Protein AF-A0A1W7M9C8-F1 (afdb_monomer_lite)

pLDDT: mean 82.92, std 14.16, range [45.78, 98.31]

Secondary structure (DSSP, 8-state):
----EEPTTSPEE--HHHHHHHHHHHIIIIIS---HHHHHHHHTT---S-----------PPPPPHHHHHHHHHHHHHHHHHHHHHHHHHHHHHHHHHHHHT-

Structure (mmCIF, N/CA/C/O backbone):
data_AF-A0A1W7M9C8-F1
#
_entry.id   AF-A0A1W7M9C8-F1
#
loop_
_atom_site.group_PDB
_atom_site.id
_atom_site.type_symbol
_atom_site.label_atom_id
_atom_site.label_alt_id
_atom_site.label_comp_id
_atom_site.label_asym_id
_atom_site.label_entity_id
_atom_site.label_seq_id
_atom_site.pdbx_PDB_ins_code
_atom_site.Cartn_x
_atom_site.Cartn_y
_atom_site.Cartn_z
_atom_site.occupancy
_atom_site.B_iso_or_equiv
_atom_site.auth_seq_id
_atom_site.auth_comp_id
_atom_site.auth_asym_id
_atom_site.auth_atom_id
_atom_site.pdbx_PDB_model_num
ATOM 1 N N . MET A 1 1 ? 14.790 -15.761 -14.040 1.00 63.69 1 MET A N 1
ATOM 2 C CA . MET A 1 1 ? 15.811 -14.917 -13.374 1.00 63.69 1 MET A CA 1
ATOM 3 C C . MET A 1 1 ? 16.671 -14.337 -14.482 1.00 63.69 1 MET A C 1
ATOM 5 O O . MET A 1 1 ? 17.082 -15.131 -15.322 1.00 63.69 1 MET A O 1
ATOM 9 N N . LEU A 1 2 ? 16.872 -13.015 -14.532 1.00 71.12 2 LEU A N 1
ATOM 10 C CA . LEU A 1 2 ? 17.649 -12.391 -15.610 1.00 71.12 2 LEU A CA 1
ATOM 11 C C . LEU A 1 2 ? 19.080 -12.935 -15.627 1.00 71.12 2 LEU A C 1
ATOM 13 O O . LEU A 1 2 ? 19.734 -12.997 -14.583 1.00 71.12 2 LEU A O 1
ATOM 17 N N . ARG A 1 3 ? 19.559 -13.320 -16.811 1.00 73.44 3 ARG A N 1
ATOM 18 C CA . ARG A 1 3 ? 20.936 -13.776 -17.035 1.00 73.44 3 ARG A CA 1
ATOM 19 C C . ARG A 1 3 ? 21.569 -12.890 -18.109 1.00 73.44 3 ARG A C 1
ATOM 21 O O . ARG A 1 3 ? 21.563 -13.266 -19.278 1.00 73.44 3 ARG A O 1
ATOM 28 N N . PRO A 1 4 ? 22.089 -11.709 -17.732 1.00 75.44 4 PRO A N 1
ATOM 29 C CA . PRO A 1 4 ? 22.671 -10.787 -18.696 1.00 75.44 4 PRO A CA 1
ATOM 30 C C . PRO A 1 4 ? 23.889 -11.409 -19.386 1.00 75.44 4 PRO A C 1
ATOM 32 O O . PRO A 1 4 ? 24.719 -12.061 -18.748 1.00 75.44 4 PRO A O 1
ATOM 35 N N . LEU A 1 5 ? 24.019 -11.162 -20.688 1.00 77.50 5 LEU A N 1
ATOM 36 C CA . LEU A 1 5 ? 25.217 -11.501 -21.452 1.00 77.50 5 LEU A CA 1
ATOM 37 C C . LEU A 1 5 ? 26.274 -10.422 -21.212 1.00 77.50 5 LEU A C 1
ATOM 39 O O . LEU A 1 5 ? 26.100 -9.262 -21.597 1.00 77.50 5 LEU A O 1
ATOM 43 N N . THR A 1 6 ? 27.374 -10.804 -20.567 1.00 74.62 6 THR A N 1
ATOM 44 C CA . THR A 1 6 ? 28.505 -9.908 -20.307 1.00 74.62 6 THR A CA 1
ATOM 45 C C . THR A 1 6 ? 29.507 -10.001 -21.457 1.00 74.62 6 THR A C 1
ATOM 47 O O . THR A 1 6 ? 30.060 -11.070 -21.712 1.00 74.62 6 THR A O 1
ATOM 50 N N . ARG A 1 7 ? 29.758 -8.885 -22.155 1.00 73.75 7 ARG A N 1
ATOM 51 C CA . ARG A 1 7 ? 30.826 -8.761 -23.168 1.00 73.75 7 ARG A CA 1
ATOM 52 C C . ARG A 1 7 ? 32.038 -8.034 -22.570 1.00 73.75 7 ARG A C 1
ATOM 54 O O . ARG A 1 7 ? 31.899 -7.316 -21.579 1.00 73.75 7 ARG A O 1
ATOM 61 N N . ALA A 1 8 ? 33.214 -8.185 -23.187 1.00 64.75 8 ALA A N 1
ATOM 62 C CA . ALA A 1 8 ? 34.401 -7.400 -22.846 1.00 64.75 8 ALA A CA 1
ATOM 63 C C . ALA A 1 8 ? 34.060 -5.894 -22.839 1.00 64.75 8 ALA A C 1
ATOM 65 O O . ALA A 1 8 ? 33.492 -5.383 -23.805 1.00 64.75 8 ALA A O 1
ATOM 66 N N . GLY A 1 9 ? 34.338 -5.211 -21.722 1.00 75.12 9 GLY A N 1
ATOM 67 C CA . GLY A 1 9 ? 34.013 -3.791 -21.518 1.00 75.12 9 GLY A CA 1
ATOM 68 C C . GLY A 1 9 ? 32.864 -3.487 -20.544 1.00 75.12 9 GLY A C 1
ATOM 69 O O . GLY A 1 9 ? 32.407 -2.350 -20.497 1.00 75.12 9 GLY A O 1
ATOM 70 N N . GLY A 1 10 ? 32.368 -4.464 -19.775 1.00 79.75 10 GLY A N 1
ATOM 71 C CA . GLY A 1 10 ? 31.476 -4.212 -18.627 1.00 79.75 10 GLY A CA 1
ATOM 72 C C . GLY A 1 10 ? 30.025 -3.847 -18.970 1.00 79.75 10 GLY A C 1
ATOM 73 O O . GLY A 1 10 ? 29.237 -3.528 -18.081 1.00 79.75 10 GLY A O 1
ATOM 74 N N . ARG A 1 11 ? 29.640 -3.917 -20.248 1.00 86.44 11 ARG A N 1
ATOM 75 C CA . ARG A 1 11 ? 28.268 -3.652 -20.702 1.00 86.44 11 ARG A CA 1
ATOM 76 C C . ARG A 1 11 ? 27.413 -4.915 -20.588 1.00 86.44 11 ARG A C 1
ATOM 78 O O . ARG A 1 11 ? 27.804 -5.974 -21.081 1.00 86.44 11 ARG A O 1
ATOM 85 N N . ARG A 1 12 ? 26.241 -4.787 -19.959 1.00 88.31 12 ARG A N 1
ATOM 86 C CA . ARG A 1 12 ? 25.237 -5.854 -19.836 1.00 88.31 12 ARG A CA 1
ATOM 87 C C . ARG A 1 12 ? 24.272 -5.762 -21.011 1.00 88.31 12 ARG A C 1
ATOM 89 O O . ARG A 1 12 ? 23.593 -4.750 -21.154 1.00 88.31 12 ARG A O 1
ATOM 96 N N . TYR A 1 13 ? 24.221 -6.801 -21.836 1.00 87.69 13 TYR A N 1
ATOM 97 C CA . TYR A 1 13 ? 23.226 -6.913 -22.899 1.00 87.69 13 TYR A CA 1
ATOM 98 C C . TYR A 1 13 ? 22.091 -7.820 -22.437 1.00 87.69 13 TYR A C 1
ATOM 100 O O . TYR A 1 13 ? 22.331 -8.896 -21.881 1.00 87.69 13 TYR A O 1
ATOM 108 N N . TYR A 1 14 ? 20.867 -7.366 -22.682 1.00 87.69 14 TYR A N 1
ATOM 109 C CA . TYR A 1 14 ? 19.637 -8.093 -22.399 1.00 87.69 14 TYR A CA 1
ATOM 110 C C . TYR A 1 14 ? 19.030 -8.583 -23.706 1.00 87.69 14 TYR A C 1
ATOM 112 O O . TYR A 1 14 ? 19.075 -7.888 -24.723 1.00 87.69 14 TYR A O 1
ATOM 120 N N . ARG A 1 15 ? 18.482 -9.793 -23.683 1.00 89.00 15 ARG A N 1
ATOM 121 C CA . ARG A 1 15 ? 17.729 -10.358 -24.803 1.00 89.00 15 ARG A CA 1
ATOM 122 C C . ARG A 1 15 ? 16.282 -9.872 -24.771 1.00 89.00 15 ARG A C 1
ATOM 124 O O . ARG A 1 15 ? 15.818 -9.352 -23.759 1.00 89.00 15 ARG A O 1
ATOM 131 N N . ALA A 1 16 ? 15.542 -10.096 -25.854 1.00 89.75 16 ALA A N 1
ATOM 132 C CA . ALA A 1 16 ? 14.106 -9.807 -25.883 1.00 89.75 16 ALA A CA 1
ATOM 133 C C . ALA A 1 16 ? 13.353 -10.522 -24.740 1.00 89.75 16 ALA A C 1
ATOM 135 O O . ALA A 1 16 ? 12.480 -9.929 -24.113 1.00 89.75 16 ALA A O 1
ATOM 136 N N . GLU A 1 17 ? 13.754 -11.756 -24.409 1.00 86.94 17 GLU A N 1
ATOM 137 C CA . GLU A 1 17 ? 13.210 -12.523 -23.278 1.00 86.94 17 GLU A CA 1
ATOM 138 C C . GLU A 1 17 ? 13.472 -11.867 -21.909 1.00 86.94 17 GLU A C 1
ATOM 140 O O . GLU A 1 17 ? 12.603 -11.881 -21.039 1.00 86.94 17 GLU A O 1
ATOM 145 N N . ASP A 1 18 ? 14.635 -11.235 -21.722 1.00 88.56 18 ASP A N 1
ATOM 146 C CA . ASP A 1 18 ? 14.965 -10.510 -20.494 1.00 88.56 18 ASP A CA 1
ATOM 147 C C . ASP A 1 18 ? 14.131 -9.231 -20.370 1.00 88.56 18 ASP A C 1
ATOM 149 O O . ASP A 1 18 ? 13.646 -8.915 -19.286 1.00 88.56 18 ASP A O 1
ATOM 153 N N . VAL A 1 19 ? 13.938 -8.507 -21.478 1.00 89.94 19 VAL A N 1
ATOM 154 C CA . VAL A 1 19 ? 13.100 -7.299 -21.509 1.00 89.94 19 VAL A CA 1
ATOM 155 C C . VAL A 1 19 ? 11.649 -7.653 -21.189 1.00 89.94 19 VAL A C 1
ATOM 157 O O . VAL A 1 19 ? 11.047 -7.009 -20.334 1.00 89.94 19 VAL A O 1
ATOM 160 N N . ALA A 1 20 ? 11.117 -8.723 -21.788 1.00 90.19 20 ALA A N 1
ATOM 161 C CA . ALA A 1 20 ? 9.777 -9.219 -21.484 1.00 90.19 20 ALA A CA 1
ATOM 162 C C . ALA A 1 20 ? 9.628 -9.606 -20.002 1.00 90.19 20 ALA A C 1
ATOM 164 O O . ALA A 1 20 ? 8.630 -9.266 -19.367 1.00 90.19 20 ALA A O 1
ATOM 165 N N . LEU A 1 21 ? 10.645 -10.254 -19.420 1.00 90.19 21 LEU A N 1
ATOM 166 C CA . LEU A 1 21 ? 10.661 -10.592 -17.996 1.00 90.19 21 LEU A CA 1
ATOM 167 C C . LEU A 1 21 ? 10.656 -9.341 -17.103 1.00 90.19 21 LEU A C 1
ATOM 169 O O . LEU A 1 21 ? 9.960 -9.323 -16.091 1.00 90.19 21 LEU A O 1
ATOM 173 N N . VAL A 1 22 ? 11.414 -8.299 -17.457 1.00 90.25 22 VAL A N 1
ATOM 174 C CA . VAL A 1 22 ? 11.424 -7.027 -16.713 1.00 90.25 22 VAL A CA 1
ATOM 175 C C . VAL A 1 22 ? 10.072 -6.327 -16.806 1.00 90.25 22 VAL A C 1
ATOM 177 O O . VAL A 1 22 ? 9.572 -5.865 -15.784 1.00 90.25 22 VAL A O 1
ATOM 180 N N . SER A 1 23 ? 9.454 -6.289 -17.989 1.00 91.94 23 SER A N 1
ATOM 181 C CA . SER A 1 23 ? 8.114 -5.716 -18.166 1.00 91.94 23 SER A CA 1
ATOM 182 C C . SER A 1 23 ? 7.059 -6.430 -17.321 1.00 91.94 23 SER A C 1
ATOM 184 O O . SER A 1 23 ? 6.173 -5.781 -16.768 1.00 91.94 23 SER A O 1
ATOM 186 N N . GLU A 1 24 ? 7.167 -7.751 -17.177 1.00 90.50 24 GLU A N 1
ATOM 187 C CA . GLU A 1 24 ? 6.257 -8.524 -16.333 1.00 90.50 24 GLU A CA 1
ATOM 188 C C . GLU A 1 24 ? 6.511 -8.291 -14.834 1.00 90.50 24 GLU A C 1
ATOM 190 O O . GLU A 1 24 ? 5.565 -8.163 -14.058 1.00 90.50 24 GLU A O 1
ATOM 195 N N . ILE A 1 25 ? 7.776 -8.163 -14.416 1.00 90.62 25 ILE A N 1
ATOM 196 C CA . ILE A 1 25 ? 8.124 -7.770 -13.040 1.00 90.6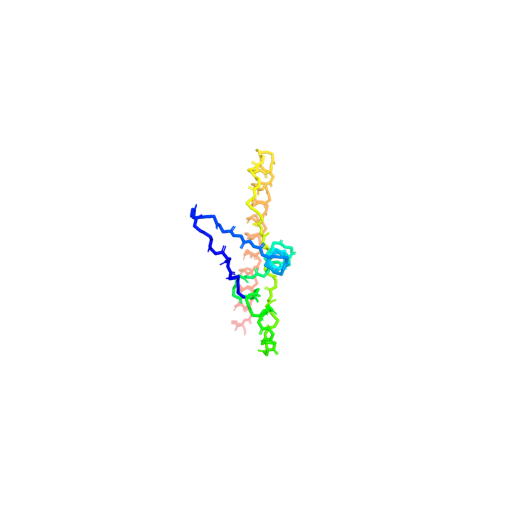2 25 ILE A CA 1
ATOM 197 C C . ILE A 1 25 ? 7.554 -6.381 -12.718 1.00 90.62 25 ILE A C 1
ATOM 199 O O . ILE A 1 25 ? 6.953 -6.209 -11.661 1.00 90.62 25 ILE A O 1
ATOM 203 N N . ASP A 1 26 ? 7.708 -5.410 -13.620 1.00 91.00 26 ASP A N 1
ATOM 204 C CA . ASP A 1 26 ? 7.166 -4.055 -13.461 1.00 91.00 26 ASP A CA 1
ATOM 205 C C . ASP A 1 26 ? 5.640 -4.063 -13.303 1.00 91.00 26 ASP A C 1
ATOM 207 O O . ASP A 1 26 ? 5.099 -3.447 -12.382 1.00 91.00 26 ASP A O 1
ATOM 211 N N . ARG A 1 27 ? 4.944 -4.825 -14.155 1.00 91.94 27 ARG A N 1
ATOM 212 C CA . ARG A 1 27 ? 3.490 -5.003 -14.077 1.00 91.94 27 ARG A CA 1
ATOM 213 C C . ARG A 1 27 ? 3.070 -5.540 -12.707 1.00 91.94 27 ARG A C 1
ATOM 215 O O . ARG A 1 27 ? 2.199 -4.954 -12.066 1.00 91.94 27 ARG A O 1
ATOM 222 N N . LEU A 1 28 ? 3.726 -6.598 -12.234 1.00 89.44 28 LEU A N 1
ATOM 223 C CA . LEU A 1 28 ? 3.405 -7.218 -10.950 1.00 89.44 28 LEU A CA 1
ATOM 224 C C . LEU A 1 28 ? 3.650 -6.266 -9.773 1.00 89.44 28 LEU A C 1
ATOM 226 O O . LEU A 1 28 ? 2.806 -6.161 -8.887 1.00 89.44 28 LEU A O 1
ATOM 230 N N . LEU A 1 29 ? 4.785 -5.568 -9.752 1.00 87.94 29 LEU A N 1
ATOM 231 C CA . LE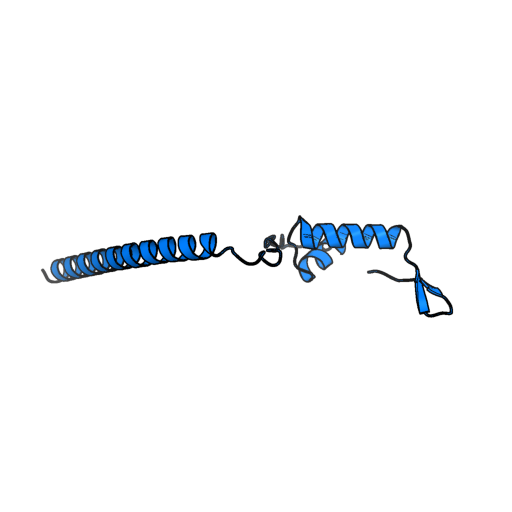U A 1 29 ? 5.160 -4.724 -8.617 1.00 87.94 29 LEU A CA 1
ATOM 232 C C . LEU A 1 29 ? 4.378 -3.408 -8.581 1.00 87.94 29 LEU A C 1
ATOM 234 O O . LEU A 1 29 ? 3.819 -3.061 -7.544 1.00 87.94 29 LEU A O 1
ATOM 238 N N . HIS A 1 30 ? 4.323 -2.684 -9.698 1.00 85.25 30 HIS A N 1
ATOM 239 C CA . HIS A 1 30 ? 3.820 -1.309 -9.710 1.00 85.25 30 HIS A CA 1
ATOM 240 C C . HIS A 1 30 ? 2.352 -1.200 -10.108 1.00 85.25 30 HIS A C 1
ATOM 242 O O . HIS A 1 30 ? 1.654 -0.321 -9.614 1.00 85.25 30 HIS A O 1
ATOM 248 N N . ARG A 1 31 ? 1.862 -2.079 -10.992 1.00 86.31 31 ARG A N 1
ATOM 249 C CA . ARG A 1 31 ? 0.463 -2.027 -11.449 1.00 86.31 31 ARG A CA 1
ATOM 250 C C . ARG A 1 31 ? -0.451 -2.915 -10.621 1.00 86.31 31 ARG A C 1
ATOM 252 O O . ARG A 1 31 ? -1.581 -2.533 -10.346 1.00 86.31 31 ARG A O 1
ATOM 259 N N . GLU A 1 32 ? 0.032 -4.084 -10.214 1.00 83.94 32 GLU A N 1
ATOM 260 C CA . GLU A 1 32 ? -0.767 -5.040 -9.443 1.00 83.94 32 GLU A CA 1
ATOM 261 C C . GLU A 1 32 ? -0.485 -5.038 -7.936 1.00 83.94 32 GLU A C 1
ATOM 263 O O . GLU A 1 32 ? -1.193 -5.715 -7.194 1.00 83.94 32 GLU A O 1
ATOM 268 N N . GLY A 1 33 ? 0.526 -4.307 -7.459 1.00 83.44 33 GLY A N 1
ATOM 269 C CA . GLY A 1 33 ? 0.812 -4.197 -6.023 1.00 83.44 33 GLY A CA 1
ATOM 270 C C . GLY A 1 33 ? 1.329 -5.492 -5.384 1.00 83.44 33 GLY A C 1
ATOM 271 O O . GLY A 1 33 ? 1.090 -5.761 -4.203 1.00 83.44 33 GLY A O 1
ATOM 272 N N . TYR A 1 34 ? 2.020 -6.341 -6.147 1.00 86.44 34 TYR A N 1
ATOM 273 C CA . TYR A 1 34 ? 2.697 -7.502 -5.578 1.00 86.44 34 TYR A CA 1
ATOM 274 C C . TYR A 1 34 ? 3.940 -7.062 -4.805 1.00 86.44 34 TYR A C 1
ATOM 276 O O . TYR A 1 34 ? 4.707 -6.201 -5.227 1.00 86.44 34 TYR A O 1
ATOM 284 N N . THR A 1 35 ? 4.221 -7.750 -3.700 1.00 90.69 35 THR A N 1
ATOM 285 C CA . THR A 1 35 ? 5.538 -7.661 -3.055 1.00 90.69 35 THR A CA 1
ATOM 286 C C . THR A 1 35 ? 6.595 -8.373 -3.902 1.00 90.69 35 THR A C 1
ATOM 288 O O . THR A 1 35 ? 6.279 -9.300 -4.649 1.00 90.69 35 THR A O 1
ATOM 291 N N . ILE A 1 36 ? 7.878 -8.042 -3.722 1.00 87.38 36 ILE A N 1
ATOM 292 C CA . ILE A 1 36 ? 8.998 -8.711 -4.422 1.00 87.38 36 ILE A CA 1
ATOM 293 C C . ILE A 1 36 ? 8.931 -10.241 -4.261 1.00 87.38 36 ILE A C 1
ATOM 295 O O . ILE A 1 36 ? 9.159 -10.998 -5.209 1.00 87.38 36 ILE A O 1
ATOM 299 N N . ARG A 1 37 ? 8.572 -10.719 -3.061 1.00 85.75 37 ARG A N 1
ATOM 300 C CA . ARG A 1 37 ? 8.400 -12.152 -2.785 1.00 85.75 37 ARG A CA 1
ATOM 301 C C . ARG A 1 37 ? 7.199 -12.737 -3.533 1.00 85.75 37 ARG A C 1
ATOM 303 O O . ARG A 1 37 ? 7.324 -13.841 -4.063 1.00 85.75 37 ARG A O 1
ATOM 310 N N . GLY A 1 38 ? 6.083 -12.007 -3.588 1.00 86.00 38 GLY A N 1
ATOM 311 C CA . GLY A 1 38 ? 4.878 -12.387 -4.327 1.00 86.00 38 GLY A CA 1
ATOM 312 C C . GLY A 1 38 ? 5.114 -12.447 -5.836 1.00 86.00 38 GLY A C 1
ATOM 313 O O . GLY A 1 38 ? 4.827 -13.469 -6.453 1.00 86.00 38 GLY A O 1
ATOM 314 N N . ALA A 1 39 ? 5.724 -11.413 -6.418 1.00 88.25 39 ALA A N 1
ATOM 315 C CA . ALA A 1 39 ? 6.049 -11.363 -7.843 1.00 88.25 39 ALA A CA 1
ATOM 316 C C . ALA A 1 39 ? 6.987 -12.513 -8.247 1.00 88.25 39 ALA A C 1
ATOM 318 O O . ALA A 1 39 ? 6.766 -13.191 -9.248 1.00 88.25 39 ALA A O 1
ATOM 319 N N . ARG A 1 40 ? 7.995 -12.823 -7.417 1.00 87.69 40 ARG A N 1
ATOM 320 C CA . ARG A 1 40 ? 8.898 -13.962 -7.652 1.00 87.69 40 ARG A CA 1
ATOM 321 C C . ARG A 1 40 ? 8.177 -15.316 -7.621 1.00 87.69 40 ARG A C 1
ATOM 323 O O . ARG A 1 40 ? 8.570 -16.215 -8.360 1.00 87.69 40 ARG A O 1
ATOM 330 N N . GLN A 1 41 ? 7.161 -15.482 -6.771 1.00 85.69 41 GLN A N 1
ATOM 331 C CA . GLN A 1 41 ? 6.334 -16.696 -6.755 1.00 85.69 41 GLN A CA 1
ATOM 332 C C . GLN A 1 41 ? 5.420 -16.783 -7.982 1.00 85.69 41 GLN A C 1
ATOM 334 O O . GLN A 1 41 ? 5.347 -17.855 -8.581 1.00 85.69 41 GLN A O 1
ATOM 339 N N . ALA A 1 42 ? 4.798 -15.669 -8.381 1.00 84.44 42 ALA A N 1
ATOM 340 C CA . ALA A 1 42 ? 3.946 -15.587 -9.567 1.00 84.44 42 ALA A CA 1
ATOM 341 C C . ALA A 1 42 ? 4.717 -15.945 -10.851 1.00 84.44 42 ALA A C 1
ATOM 343 O O . ALA A 1 42 ? 4.281 -16.794 -11.622 1.00 84.44 42 ALA A O 1
ATOM 344 N N . LEU A 1 43 ? 5.926 -15.399 -11.018 1.00 84.25 43 LEU A N 1
ATOM 345 C CA . LEU A 1 43 ? 6.817 -15.705 -12.145 1.00 84.25 43 LEU A CA 1
ATOM 346 C C . LEU A 1 43 ? 7.379 -17.136 -12.114 1.00 84.25 43 LEU A C 1
ATOM 348 O O . LEU A 1 43 ? 7.783 -17.673 -13.141 1.00 84.25 43 LEU A O 1
ATOM 352 N N . GLY A 1 44 ? 7.465 -17.746 -10.929 1.00 79.44 44 GLY A N 1
ATOM 353 C CA . GLY A 1 44 ? 8.069 -19.063 -10.717 1.00 79.44 44 GLY A CA 1
ATOM 354 C C . GLY A 1 44 ? 7.122 -20.251 -10.911 1.00 79.44 44 GLY A C 1
ATOM 355 O O . GLY A 1 44 ? 7.547 -21.380 -10.668 1.00 79.44 44 GLY A O 1
ATOM 356 N N . GLY A 1 45 ? 5.851 -20.027 -11.271 1.00 62.59 45 GLY A N 1
ATOM 357 C CA . GLY A 1 45 ? 4.871 -21.083 -11.571 1.00 62.59 45 GLY A CA 1
ATOM 358 C C . GLY A 1 45 ? 4.472 -21.984 -10.391 1.00 62.59 45 GLY A C 1
ATOM 359 O O . GLY A 1 45 ? 3.675 -22.903 -10.556 1.00 62.59 45 GLY A O 1
ATOM 360 N N . LYS A 1 46 ? 4.978 -21.735 -9.176 1.00 53.94 46 LYS A N 1
ATOM 361 C CA . LYS A 1 46 ? 4.600 -22.471 -7.958 1.00 53.94 46 LYS A CA 1
ATOM 362 C C . LYS A 1 46 ? 3.336 -21.864 -7.355 1.00 53.94 46 LYS A C 1
ATOM 364 O O . LYS A 1 46 ? 3.341 -21.367 -6.232 1.00 53.94 46 LYS A O 1
ATOM 369 N N . ALA A 1 47 ? 2.247 -21.910 -8.115 1.00 51.56 47 ALA A N 1
ATOM 370 C CA . ALA A 1 47 ? 0.911 -21.622 -7.616 1.00 51.56 47 ALA A CA 1
ATOM 371 C C . ALA A 1 47 ? 0.456 -22.775 -6.705 1.00 51.56 47 ALA A C 1
ATOM 373 O O . ALA A 1 47 ? -0.266 -23.679 -7.114 1.00 51.56 47 ALA A O 1
ATOM 374 N N . ARG A 1 48 ? 0.908 -22.774 -5.449 1.00 45.78 48 ARG A N 1
ATOM 375 C CA . ARG A 1 48 ? 0.276 -23.563 -4.388 1.00 45.78 48 ARG A CA 1
ATOM 376 C C . ARG A 1 48 ? 0.007 -22.652 -3.194 1.00 45.78 48 ARG A C 1
ATOM 378 O O . ARG A 1 48 ? 0.872 -22.430 -2.358 1.00 45.78 48 ARG A O 1
ATOM 385 N N . GLY A 1 49 ? -1.219 -22.133 -3.148 1.00 47.16 49 GLY A N 1
ATOM 386 C CA . GLY A 1 49 ? -1.950 -21.985 -1.888 1.00 47.16 49 GLY A CA 1
ATOM 387 C C . GLY A 1 49 ? -2.157 -20.590 -1.305 1.00 47.16 49 GLY A C 1
ATOM 388 O O . GLY A 1 49 ? -2.993 -20.468 -0.422 1.00 47.16 49 GLY A O 1
ATOM 389 N N . ALA A 1 50 ? -1.490 -19.538 -1.773 1.00 51.56 50 ALA A N 1
ATOM 390 C CA . ALA A 1 50 ? -1.755 -18.195 -1.258 1.00 51.56 50 ALA A CA 1
ATOM 391 C C . ALA A 1 50 ? -1.821 -17.206 -2.413 1.00 51.56 50 ALA A C 1
ATOM 393 O O . ALA A 1 50 ? -0.800 -16.900 -3.022 1.00 51.56 50 ALA A O 1
ATOM 394 N N . ARG A 1 51 ? -3.027 -16.719 -2.724 1.00 55.22 51 ARG A N 1
ATOM 395 C CA . ARG A 1 51 ? -3.203 -15.513 -3.536 1.00 55.22 51 ARG A CA 1
ATOM 396 C C . ARG A 1 51 ? -2.565 -14.379 -2.727 1.00 55.22 51 ARG A C 1
ATOM 398 O O . ARG A 1 51 ? -3.099 -14.069 -1.661 1.00 55.22 51 ARG A O 1
ATOM 405 N N . PRO A 1 52 ? -1.411 -13.823 -3.132 1.00 55.94 52 PRO A N 1
ATOM 406 C CA . PRO A 1 52 ? -0.854 -12.694 -2.410 1.00 55.94 52 PRO A CA 1
ATOM 407 C C . PRO A 1 52 ? -1.880 -11.565 -2.493 1.00 55.94 52 PRO A C 1
ATOM 409 O O . PRO A 1 52 ? -2.367 -11.230 -3.573 1.00 55.94 52 PRO A O 1
ATOM 412 N N . VAL A 1 53 ? -2.276 -11.051 -1.332 1.00 60.09 53 VAL A N 1
ATOM 413 C CA . VAL A 1 53 ? -3.135 -9.875 -1.250 1.00 60.09 53 VAL A CA 1
ATOM 414 C C . VAL A 1 53 ? -2.336 -8.735 -1.867 1.00 60.09 53 VAL A C 1
ATOM 416 O O . VAL A 1 53 ? -1.253 -8.412 -1.378 1.00 60.09 53 VAL A O 1
ATOM 419 N N . ALA A 1 54 ? -2.835 -8.199 -2.981 1.00 57.62 54 ALA A N 1
ATOM 420 C CA . ALA A 1 54 ? -2.310 -6.983 -3.576 1.00 57.62 54 ALA A CA 1
ATOM 421 C C . ALA A 1 54 ?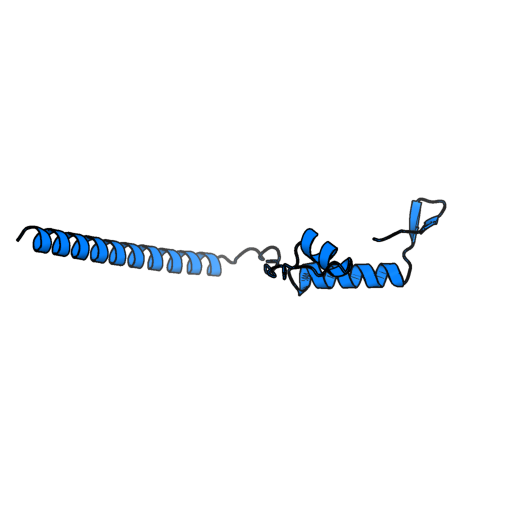 -2.399 -5.885 -2.517 1.00 57.62 54 ALA A C 1
ATOM 423 O O . ALA A 1 54 ? -3.493 -5.488 -2.114 1.00 57.62 54 ALA A O 1
ATOM 424 N N . VAL A 1 55 ? -1.248 -5.448 -2.020 1.00 57.16 55 VAL A N 1
ATOM 425 C CA . VAL A 1 55 ? -1.165 -4.232 -1.220 1.00 57.16 55 VAL A CA 1
ATOM 426 C C . VAL A 1 55 ? -0.917 -3.116 -2.221 1.00 57.16 55 VAL A C 1
ATOM 428 O O . VAL A 1 55 ? 0.084 -3.184 -2.936 1.00 57.16 55 VAL A O 1
ATOM 431 N N . PRO A 1 56 ? -1.824 -2.131 -2.351 1.00 57.50 56 PRO A N 1
ATOM 432 C CA . PRO A 1 56 ? -1.597 -1.026 -3.264 1.00 57.50 56 PRO A CA 1
ATOM 433 C C . PRO A 1 56 ? -0.251 -0.392 -2.921 1.00 57.50 56 PRO A C 1
ATOM 435 O O . PRO A 1 56 ? -0.009 0.012 -1.782 1.00 57.50 56 PRO A O 1
ATOM 438 N N . PHE A 1 57 ? 0.645 -0.365 -3.906 1.00 53.34 57 PHE A N 1
ATOM 439 C CA . PHE A 1 57 ? 1.878 0.389 -3.800 1.00 53.34 57 PHE A CA 1
ATOM 440 C C . PHE A 1 57 ? 1.476 1.859 -3.832 1.00 53.34 57 PHE A C 1
ATOM 442 O O . PHE A 1 57 ? 1.167 2.411 -4.888 1.00 53.34 57 PHE A O 1
ATOM 449 N N . VAL A 1 58 ? 1.395 2.469 -2.653 1.00 59.22 58 VAL A N 1
ATOM 450 C CA . VAL A 1 58 ? 1.256 3.916 -2.539 1.00 59.22 58 VAL A CA 1
ATOM 451 C C . VAL A 1 58 ? 2.562 4.471 -3.096 1.00 59.22 58 VAL A C 1
ATOM 453 O O . VAL A 1 58 ? 3.619 4.276 -2.501 1.00 59.22 58 VAL A O 1
ATOM 456 N N . SER A 1 59 ? 2.513 5.059 -4.295 1.00 65.06 59 SER A N 1
ATOM 457 C CA . SER A 1 59 ? 3.623 5.879 -4.793 1.00 65.06 59 SER A CA 1
ATOM 458 C C . SER A 1 59 ? 3.964 6.917 -3.729 1.00 65.06 59 SER A C 1
ATOM 460 O O . SER A 1 59 ? 3.052 7.309 -2.998 1.00 65.06 59 SER A O 1
ATOM 462 N N . ASP A 1 60 ? 5.227 7.355 -3.637 1.00 65.56 60 ASP A N 1
ATOM 463 C CA . ASP A 1 60 ? 5.592 8.427 -2.705 1.00 65.56 60 ASP A CA 1
ATOM 464 C C . ASP A 1 60 ? 4.559 9.551 -2.841 1.00 65.56 60 ASP A C 1
ATOM 466 O O . ASP A 1 60 ? 4.397 10.088 -3.947 1.00 65.56 60 ASP A O 1
ATOM 470 N N . PRO A 1 61 ? 3.771 9.826 -1.783 1.00 64.56 61 PRO A N 1
ATOM 471 C CA . PRO A 1 61 ? 2.714 10.804 -1.890 1.00 64.56 61 PRO A CA 1
ATOM 472 C C . PRO A 1 61 ? 3.382 12.123 -2.249 1.00 64.56 61 PRO A C 1
ATOM 474 O O . PRO A 1 61 ? 4.366 12.526 -1.622 1.00 64.56 61 PRO A O 1
ATOM 477 N N . ALA A 1 62 ? 2.865 12.777 -3.292 1.00 73.94 62 ALA A N 1
ATOM 478 C CA . ALA A 1 62 ? 3.250 14.145 -3.587 1.00 73.94 62 ALA A CA 1
ATOM 479 C C . ALA A 1 62 ? 3.141 14.966 -2.288 1.00 73.94 62 ALA A C 1
ATOM 481 O O . ALA A 1 62 ? 2.238 14.696 -1.486 1.00 73.94 62 ALA A O 1
ATOM 482 N N . PRO A 1 63 ? 4.056 15.921 -2.038 1.00 76.94 63 PRO A N 1
ATOM 483 C CA . PRO A 1 63 ? 3.985 16.727 -0.830 1.00 76.94 63 PRO A CA 1
ATOM 484 C C . PRO A 1 63 ? 2.600 17.371 -0.755 1.00 76.94 63 PRO A C 1
ATOM 486 O O . PRO A 1 63 ? 2.206 18.096 -1.670 1.00 76.94 63 PRO A O 1
ATOM 489 N N . ALA A 1 64 ? 1.862 17.048 0.309 1.00 79.00 64 ALA A N 1
ATOM 490 C CA . ALA A 1 64 ? 0.515 17.553 0.518 1.00 79.00 64 ALA A CA 1
ATOM 491 C C . ALA A 1 64 ? 0.544 19.084 0.540 1.00 79.00 64 ALA A C 1
ATOM 493 O O . ALA A 1 64 ? 1.405 19.699 1.177 1.00 79.00 64 ALA A O 1
ATOM 494 N N . SER A 1 65 ? -0.393 19.697 -0.171 1.00 87.88 65 SER A N 1
ATOM 495 C CA . SER A 1 65 ? -0.572 21.143 -0.165 1.00 87.88 65 SER A CA 1
ATOM 496 C C . SER A 1 65 ? -1.000 21.633 1.223 1.00 87.88 65 SER A C 1
ATOM 498 O O . SER A 1 65 ? -1.621 20.903 1.999 1.00 87.88 65 SER A O 1
ATOM 500 N N . SER A 1 66 ? -0.712 22.899 1.541 1.00 87.12 66 SER A N 1
ATOM 501 C CA . SER A 1 66 ? -1.148 23.526 2.801 1.00 87.12 66 SER A CA 1
ATOM 502 C C . SER A 1 66 ? -2.662 23.404 3.017 1.00 87.12 66 SER A C 1
ATOM 504 O O . SER A 1 66 ? -3.128 23.192 4.132 1.00 87.12 66 SER A O 1
ATOM 506 N N . ASP A 1 67 ? -3.414 23.472 1.923 1.00 89.69 67 ASP A N 1
ATOM 507 C CA . ASP A 1 67 ? -4.865 23.328 1.863 1.00 89.69 67 ASP A CA 1
ATOM 508 C C . ASP A 1 67 ? -5.353 21.907 2.194 1.00 89.69 67 ASP A C 1
ATOM 510 O O . ASP A 1 67 ? -6.426 21.731 2.776 1.00 89.69 67 ASP A O 1
ATOM 514 N N . GLU A 1 68 ? -4.594 20.881 1.810 1.00 88.56 68 GLU A N 1
ATOM 515 C CA . GLU A 1 68 ? -4.879 19.483 2.153 1.00 88.56 68 GLU A CA 1
ATOM 516 C C . GLU A 1 68 ? -4.548 19.194 3.618 1.00 88.56 68 GLU A C 1
ATOM 518 O O . GLU A 1 68 ? -5.301 18.486 4.286 1.00 88.56 68 GLU A O 1
ATOM 523 N N . LEU A 1 69 ? -3.469 19.786 4.138 1.00 89.88 69 LEU A N 1
ATOM 524 C CA . LEU A 1 69 ? -3.089 19.663 5.546 1.00 89.88 69 LEU A CA 1
ATOM 525 C C . LEU A 1 69 ? -4.125 20.321 6.468 1.00 89.88 69 LEU A C 1
ATOM 527 O O . LEU A 1 69 ? -4.533 19.698 7.447 1.00 89.88 69 LEU A O 1
ATOM 531 N N . ALA A 1 70 ? -4.613 21.517 6.121 1.00 91.50 70 ALA A N 1
ATOM 532 C CA . ALA A 1 70 ? -5.671 22.193 6.874 1.00 91.50 70 ALA A CA 1
ATOM 533 C C . ALA A 1 70 ? -6.967 21.362 6.911 1.00 91.50 70 ALA A C 1
ATOM 535 O O . ALA A 1 70 ? -7.528 21.119 7.976 1.00 91.50 70 ALA A O 1
ATOM 536 N N . ARG A 1 71 ? -7.396 20.821 5.760 1.00 92.25 71 ARG A N 1
ATOM 537 C CA . ARG A 1 71 ? -8.573 19.935 5.696 1.00 92.25 71 ARG A CA 1
ATOM 538 C C . ARG A 1 71 ? -8.386 18.657 6.513 1.00 92.25 71 ARG A C 1
ATOM 540 O O . ARG A 1 71 ? -9.336 18.183 7.133 1.00 92.25 71 ARG A O 1
ATOM 547 N N . ALA A 1 72 ? -7.186 18.078 6.511 1.00 93.12 72 ALA A N 1
ATOM 548 C CA . ALA A 1 72 ? -6.892 16.901 7.321 1.00 93.12 72 ALA A CA 1
ATOM 549 C C . ALA A 1 72 ? -6.982 17.215 8.823 1.00 93.12 72 ALA A C 1
ATOM 551 O O . ALA A 1 72 ? -7.528 16.414 9.582 1.00 93.12 72 ALA A O 1
ATOM 552 N N . GLU A 1 73 ? -6.503 18.383 9.250 1.00 95.38 73 GLU A N 1
ATOM 553 C CA . GLU A 1 73 ? -6.604 18.841 10.637 1.00 95.38 73 GLU A CA 1
ATOM 554 C C . GLU A 1 73 ? -8.061 19.056 11.078 1.00 95.38 73 GLU A C 1
ATOM 556 O O . GLU A 1 73 ? -8.445 18.612 12.167 1.00 95.38 73 GLU A O 1
ATOM 561 N N . ASP A 1 74 ? -8.900 19.626 10.211 1.00 96.44 74 ASP A N 1
ATOM 562 C CA . ASP A 1 74 ? -10.338 19.777 10.462 1.00 96.44 74 ASP A CA 1
ATOM 563 C C . ASP A 1 74 ? -11.025 18.415 10.648 1.00 96.44 74 ASP A C 1
ATOM 565 O O . ASP A 1 74 ? -11.778 18.202 11.604 1.00 96.44 74 ASP A O 1
ATOM 569 N N .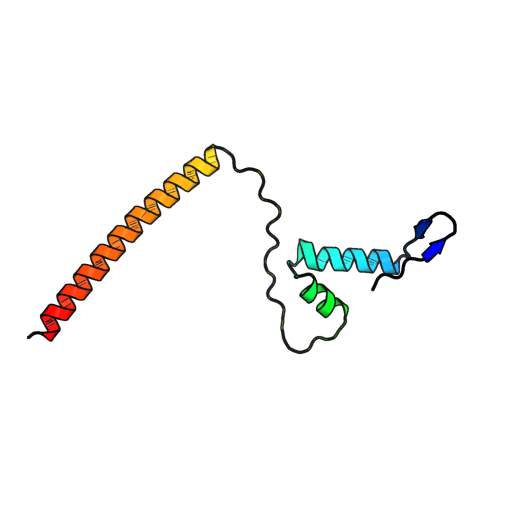 VAL A 1 75 ? -10.727 17.453 9.766 1.00 97.12 75 VAL A N 1
ATOM 570 C CA . VAL A 1 75 ? -11.280 16.091 9.838 1.00 97.12 75 VAL A CA 1
ATOM 571 C C . VAL A 1 75 ? -10.839 15.386 11.119 1.00 97.12 75 VAL A C 1
ATOM 573 O O . VAL A 1 75 ? -11.659 14.770 11.804 1.00 97.12 75 VAL A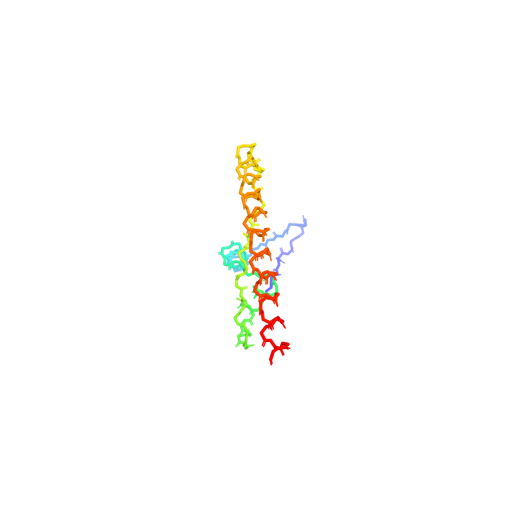 O 1
ATOM 576 N N . LEU A 1 76 ? -9.558 15.486 11.478 1.00 97.19 76 LEU A N 1
ATOM 577 C CA . LEU A 1 76 ? -9.032 14.900 12.711 1.00 97.19 76 LEU A CA 1
ATOM 578 C C . LEU A 1 76 ? -9.673 15.525 13.953 1.00 97.19 76 LEU A C 1
ATOM 580 O O . LEU A 1 76 ? -9.979 14.814 14.914 1.00 97.19 76 LEU A O 1
ATOM 584 N N . SER A 1 77 ? -9.920 16.832 13.929 1.00 96.62 77 SER A N 1
ATOM 585 C CA . SER A 1 77 ? -10.614 17.539 15.005 1.00 96.62 77 SER A CA 1
ATOM 586 C C . SER A 1 77 ? -12.058 17.056 15.151 1.00 96.62 77 SER A C 1
ATOM 588 O O . SER A 1 77 ? -12.484 16.719 16.258 1.00 96.62 77 SER A O 1
ATOM 590 N N . ALA A 1 78 ? -12.787 16.914 14.041 1.00 97.19 78 ALA A N 1
ATOM 591 C CA . ALA A 1 78 ? -14.142 16.365 14.044 1.00 97.19 78 ALA A CA 1
ATOM 592 C C . ALA A 1 78 ? -14.183 14.923 14.581 1.00 97.19 78 ALA A C 1
ATOM 594 O O . ALA A 1 78 ? -15.047 14.583 15.393 1.00 97.19 78 ALA A O 1
ATOM 595 N N . LEU A 1 79 ? -13.218 14.086 14.185 1.00 98.06 79 LEU A N 1
ATOM 596 C CA . LEU A 1 79 ? -13.101 12.708 14.667 1.00 98.06 79 LEU A CA 1
ATOM 597 C C . LEU A 1 79 ? -12.833 12.638 16.172 1.00 98.06 79 LEU A C 1
ATOM 599 O O . LEU A 1 79 ? -13.445 11.818 16.854 1.00 98.06 79 LEU A O 1
ATOM 603 N N . ARG A 1 80 ? -11.969 13.507 16.709 1.00 98.12 80 ARG A N 1
ATOM 604 C CA . ARG A 1 80 ? -11.710 13.579 18.158 1.00 98.12 80 ARG A CA 1
ATOM 605 C C . ARG A 1 80 ? -12.973 13.919 18.943 1.00 98.12 80 ARG A C 1
ATOM 607 O O . ARG A 1 80 ? -13.254 13.269 19.947 1.00 98.12 80 ARG A O 1
ATOM 614 N N . VAL A 1 81 ? -13.756 14.889 18.467 1.00 98.19 81 VAL A N 1
ATOM 615 C CA . VAL A 1 81 ? -15.035 15.263 19.095 1.00 98.19 81 VAL A CA 1
ATOM 616 C C . VAL A 1 81 ? -16.019 14.095 19.063 1.00 98.19 81 VAL A C 1
ATOM 618 O O . VAL A 1 81 ? -16.628 13.766 20.083 1.00 98.19 81 VAL A O 1
ATOM 621 N N . LEU A 1 82 ? -16.161 13.440 17.907 1.00 98.31 82 LEU A N 1
ATOM 622 C CA . LEU A 1 82 ? -17.061 12.299 17.757 1.00 98.31 82 LEU A CA 1
ATOM 623 C C . LEU A 1 82 ? -16.663 11.146 18.686 1.00 98.31 82 LEU A C 1
ATOM 625 O O . LEU A 1 82 ? -17.522 10.563 19.345 1.00 98.31 82 LEU A O 1
ATOM 629 N N . TYR A 1 83 ? -15.366 10.849 18.767 1.00 98.06 83 TYR A N 1
ATOM 630 C CA . TYR A 1 83 ? -14.847 9.799 19.633 1.00 98.06 83 TYR A CA 1
ATOM 631 C C . TYR A 1 83 ? -15.124 10.095 21.111 1.00 98.06 83 TYR A C 1
ATOM 633 O O . TYR A 1 83 ? -15.647 9.231 21.808 1.00 98.06 83 TYR A O 1
ATOM 641 N N . GLY A 1 84 ? -14.894 11.331 21.567 1.00 98.06 84 GLY A N 1
ATOM 642 C CA . GLY A 1 84 ? -15.233 11.734 22.936 1.00 98.06 84 GLY A CA 1
ATOM 643 C C . GLY A 1 84 ? -16.728 11.592 23.249 1.00 98.06 84 GLY A C 1
ATOM 644 O O . GLY A 1 84 ? -17.104 11.154 24.335 1.00 98.06 84 GLY A O 1
ATOM 645 N N . ARG A 1 85 ? -17.607 11.881 22.281 1.00 98.12 85 ARG A N 1
ATOM 646 C CA . ARG A 1 85 ? -19.053 11.660 22.443 1.00 98.12 85 ARG A CA 1
ATOM 647 C C . ARG A 1 85 ? -19.403 10.175 22.558 1.00 98.12 85 ARG A C 1
ATOM 649 O O . ARG A 1 85 ? -20.255 9.821 23.368 1.00 98.12 85 ARG A O 1
ATOM 656 N N . LEU A 1 86 ? -18.778 9.321 21.749 1.00 98.25 86 LEU A N 1
ATOM 657 C CA . LEU A 1 86 ? -18.980 7.871 21.815 1.00 98.25 86 LEU A CA 1
ATOM 658 C C . LEU A 1 86 ? -18.496 7.297 23.148 1.00 98.25 86 LEU A C 1
ATOM 660 O O . LEU A 1 86 ? -19.168 6.442 23.717 1.00 98.25 86 LEU A O 1
ATOM 664 N N . GLU A 1 87 ? -17.375 7.798 23.659 1.00 97.94 87 GLU A N 1
ATOM 665 C CA . GLU A 1 87 ? -16.844 7.427 24.968 1.00 97.94 87 GLU A CA 1
ATOM 666 C C . GLU A 1 87 ? -17.819 7.791 26.096 1.00 97.94 87 GLU A C 1
ATOM 668 O O . GLU A 1 87 ? -18.176 6.928 26.892 1.00 97.94 87 GLU A O 1
ATOM 673 N N . ALA A 1 88 ? -18.378 9.005 26.083 1.00 97.12 88 ALA A N 1
ATOM 674 C CA . ALA A 1 88 ? -19.396 9.404 27.055 1.00 97.12 88 ALA A CA 1
ATOM 675 C C . ALA A 1 88 ? -20.666 8.530 26.995 1.00 97.12 88 ALA A C 1
ATOM 677 O O . ALA A 1 88 ? -21.228 8.175 28.030 1.00 97.12 88 ALA A O 1
ATOM 678 N N . VAL A 1 89 ? -21.121 8.157 25.791 1.00 97.94 89 VAL A N 1
ATOM 679 C CA . VAL A 1 89 ? -22.268 7.246 25.626 1.00 97.94 89 VAL A CA 1
ATOM 680 C C . VAL A 1 89 ? -21.946 5.854 26.169 1.00 97.94 89 VAL A C 1
ATOM 682 O O . VAL A 1 89 ? -22.771 5.275 26.871 1.00 97.94 89 VAL A O 1
ATOM 685 N N . ARG A 1 90 ? -20.754 5.322 25.870 1.00 98.00 90 ARG A N 1
ATOM 686 C CA . ARG A 1 90 ? -20.290 4.027 26.387 1.00 98.00 90 ARG A CA 1
ATOM 687 C C . ARG A 1 90 ? -20.293 4.024 27.913 1.00 98.00 90 ARG A C 1
ATOM 689 O O . ARG A 1 90 ? -20.841 3.100 28.505 1.00 98.00 90 ARG A O 1
ATOM 696 N N . ASP A 1 91 ? -19.714 5.048 28.529 1.00 97.62 91 ASP A N 1
ATOM 697 C CA . ASP A 1 91 ? -19.583 5.127 29.984 1.00 97.62 91 ASP A CA 1
ATOM 698 C C . ASP A 1 91 ? -20.953 5.288 30.660 1.00 97.62 91 ASP A C 1
ATOM 700 O O . ASP A 1 91 ? -21.223 4.641 31.671 1.00 97.62 91 ASP A O 1
ATOM 704 N N . GLY A 1 92 ? -21.862 6.062 30.055 1.00 96.94 92 GLY A N 1
ATOM 705 C CA . GLY A 1 92 ? -23.247 6.176 30.518 1.00 96.94 92 GLY A CA 1
ATOM 706 C C . GLY A 1 92 ? -24.016 4.851 30.464 1.00 96.94 92 GLY A C 1
ATOM 707 O O . GLY A 1 92 ? -24.704 4.498 31.420 1.00 96.94 92 GLY A O 1
ATOM 708 N N . LEU A 1 93 ? -23.872 4.083 29.378 1.00 96.31 93 LEU A N 1
ATOM 709 C CA . LEU A 1 93 ? -24.483 2.753 29.262 1.00 96.31 93 LEU A CA 1
ATOM 710 C C . LEU A 1 93 ? -23.878 1.754 30.254 1.00 96.31 93 LEU A C 1
ATOM 712 O O . LEU A 1 93 ? -24.616 0.977 30.854 1.00 96.31 93 LEU A O 1
ATOM 716 N N . ALA A 1 94 ? -22.557 1.780 30.446 1.00 95.81 94 ALA A N 1
ATOM 717 C CA . ALA A 1 94 ? -21.880 0.926 31.417 1.00 95.81 94 ALA A CA 1
ATOM 718 C C . ALA A 1 94 ? -22.360 1.207 32.851 1.00 95.81 94 ALA A C 1
ATOM 720 O O . ALA A 1 94 ? -22.619 0.268 33.600 1.00 95.81 94 ALA A O 1
ATOM 721 N N . GLY A 1 95 ? -22.544 2.484 33.207 1.00 94.44 95 GLY A N 1
ATOM 722 C CA . GLY A 1 95 ? -23.126 2.880 34.491 1.00 94.44 95 GLY A CA 1
ATOM 723 C C . GLY A 1 95 ? -24.557 2.369 34.674 1.00 94.44 95 GLY A C 1
ATOM 724 O O . GLY A 1 95 ? -24.852 1.731 35.679 1.00 94.44 95 GLY A O 1
ATOM 725 N N . ALA A 1 96 ? -25.424 2.567 33.677 1.00 94.44 96 ALA A N 1
ATOM 726 C CA . ALA A 1 96 ? -26.815 2.111 33.737 1.00 94.44 96 ALA A CA 1
ATOM 727 C C . ALA A 1 96 ? -26.945 0.580 33.853 1.00 94.44 96 ALA A C 1
ATOM 729 O O . ALA A 1 96 ? -27.830 0.084 34.548 1.00 94.44 96 ALA A O 1
ATOM 730 N N . LEU A 1 97 ? -26.060 -0.177 33.193 1.00 93.94 97 LEU A N 1
ATOM 731 C CA . LEU A 1 97 ? -26.009 -1.635 33.333 1.00 93.94 97 LEU A CA 1
ATOM 732 C C . LEU A 1 97 ? -25.563 -2.057 34.739 1.00 93.94 97 LEU A C 1
ATOM 734 O O . LEU A 1 97 ? -26.172 -2.954 35.312 1.00 93.94 97 LEU A O 1
ATOM 738 N N . ALA A 1 98 ? -24.560 -1.389 35.317 1.00 91.94 98 ALA A N 1
ATOM 739 C CA . ALA A 1 98 ? -24.105 -1.676 36.678 1.00 91.94 98 ALA A CA 1
ATOM 740 C C . ALA A 1 98 ? -25.187 -1.378 37.735 1.00 91.94 98 ALA A C 1
ATOM 742 O O . ALA A 1 98 ? -25.335 -2.135 38.691 1.00 91.94 98 ALA A O 1
ATOM 743 N N . GLU A 1 99 ? -25.970 -0.309 37.553 1.00 89.12 99 GLU A N 1
ATOM 744 C CA . GLU A 1 99 ? -27.129 -0.014 38.406 1.00 89.12 99 GLU A CA 1
ATOM 745 C C . GLU A 1 99 ? -28.228 -1.077 38.272 1.00 89.12 99 GLU A C 1
ATOM 747 O O . GLU A 1 99 ? -28.817 -1.472 39.274 1.00 89.12 99 GLU A O 1
ATOM 752 N N . ALA A 1 100 ? -28.483 -1.573 37.057 1.00 85.88 100 ALA A N 1
ATOM 753 C CA . ALA A 1 100 ? -29.482 -2.611 36.811 1.00 85.88 100 ALA A CA 1
ATOM 754 C C . ALA A 1 100 ? -29.083 -3.992 37.363 1.00 85.88 100 ALA A C 1
ATOM 756 O O . ALA A 1 100 ? -29.961 -4.755 37.749 1.00 85.88 100 ALA A O 1
ATOM 757 N N . GLU A 1 101 ? -27.787 -4.322 37.410 1.00 83.19 101 GLU A N 1
ATOM 758 C CA . GLU A 1 101 ? -27.284 -5.568 38.017 1.00 83.19 101 GLU A CA 1
ATOM 759 C C . GLU A 1 101 ? -27.256 -5.528 39.556 1.00 83.19 101 GLU A C 1
ATOM 761 O O . GLU A 1 101 ? -27.203 -6.576 40.199 1.00 83.19 101 GLU A O 1
ATOM 766 N N . ALA A 1 102 ? -27.279 -4.335 40.158 1.00 75.44 102 ALA A N 1
ATOM 767 C CA . ALA A 1 102 ? -27.247 -4.149 41.609 1.00 75.44 102 ALA A CA 1
ATOM 768 C C . ALA A 1 102 ? -28.632 -4.227 42.292 1.00 75.44 102 ALA A C 1
ATOM 770 O O . ALA A 1 102 ? -28.697 -4.146 43.523 1.00 75.44 102 ALA A O 1
ATOM 771 N N . VAL A 1 103 ? -29.715 -4.368 41.517 1.00 63.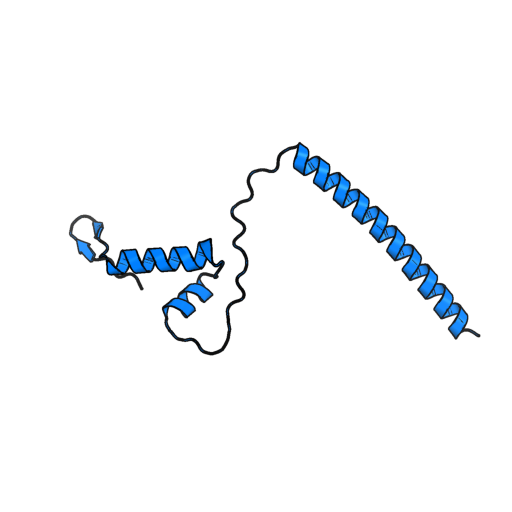84 103 VAL A N 1
ATOM 772 C CA . VAL A 1 103 ? -31.119 -4.465 41.969 1.00 63.84 103 VAL A CA 1
ATOM 773 C C . VAL A 1 103 ? -31.628 -5.892 41.811 1.00 63.84 103 VAL A C 1
ATOM 775 O O . VAL A 1 103 ? -32.251 -6.389 42.777 1.00 63.84 103 VAL A O 1
#

Sequence (103 aa):
MLRPLTRAGGRRYYRAEDVALVSEIDRLLHREGYTIRGARQALGGKARGARPVAVPFVSDPAPASSDELARAEDVLSALRVLYGRLEAVRDGLAGALAEAEAV

Radius of gyration: 27.08 Å; chains: 1; bounding box: 66×47×68 Å

Foldseek 3Di:
DFDFDDDPPGDTDGDPVNVVLVVQLCCCVQVQQDDPVRSVCVVVPPPPDDPPPRDHPPDPDDPDDPVRVVVVVVVVVVVVVVVVVVVVVVVVVVVVVVVVVVD